Protein AF-A0A179D724-F1 (afdb_monomer)

Sequence (165 aa):
MEKIPQYLDLPVRVKPKNLRSEVQNLSEEWKKTCERSECFEEGSWHGEIDGSLRKLLQKLGKFFDWFSEHYPTRSKQTKSMLSYLDPFVSKLPEPIMELRAKEWKEIHDYFNDVSHHRFDSDFDTFSKWLEALEYFLLDRFVPKTFDDHKIIDDIIREGEENAKA

Secondary structure (DSSP, 8-state):
-PPPPS-------PPPPPHHHHHHHHHHHHHHHHHH-TTEETTEE-SS--HHHHHHHHHHHHHHHHHHHHS--HHHHHHHHHHHS--SSSPPPHHHHHHHHHHHHHHHHHHHHHHTTSSPPPHHHHHHHHHHHHHHHHTT-SS-HHHHHHHHHHHHHHHHHHTT-

Solvent-accessible surface area (backbone atoms only — not comparable to full-atom values): 9968 Å² total; per-residue (Å²): 132,86,82,76,73,94,86,60,95,60,86,74,75,74,75,75,82,52,69,68,59,56,53,49,54,52,46,54,51,47,52,53,46,51,76,68,36,93,36,41,54,97,94,43,76,49,75,102,61,56,76,68,59,46,54,50,54,54,52,50,51,55,49,45,52,51,44,54,69,78,58,57,49,70,66,57,51,41,45,53,52,50,62,71,42,41,76,59,95,59,86,72,58,66,74,58,47,51,53,52,40,48,52,53,47,54,53,50,51,50,54,52,35,51,75,63,68,72,53,90,74,55,71,69,61,49,49,54,51,49,50,52,51,50,54,60,48,59,79,29,50,72,70,53,73,67,63,56,50,55,53,50,53,52,52,50,50,53,53,57,57,64,73,73,111

pLDDT: mean 80.63, std 13.93, range [36.25, 96.88]

Radius of gyration: 26.15 Å; Cα contacts (8 Å, |Δi|>4): 53; chains: 1; bounding box: 43×70×82 Å

Mean predicted aligned error: 13.75 Å

Structure (mmCIF, N/CA/C/O backbone):
data_AF-A0A179D724-F1
#
_entry.id   AF-A0A179D724-F1
#
loop_
_atom_site.group_PDB
_atom_site.id
_atom_site.type_symbol
_atom_site.label_atom_id
_atom_site.label_alt_id
_atom_site.label_comp_id
_atom_site.label_asym_id
_atom_site.label_entity_id
_atom_site.label_seq_id
_atom_site.pdbx_PDB_ins_code
_atom_site.Cartn_x
_atom_site.Cartn_y
_atom_site.Cartn_z
_atom_site.occupancy
_atom_site.B_iso_or_equiv
_atom_site.auth_seq_id
_atom_site.auth_comp_id
_atom_site.auth_asym_id
_atom_site.auth_atom_id
_atom_site.pdbx_PDB_model_num
ATOM 1 N N . MET A 1 1 ? 2.533 21.771 -16.629 1.00 36.25 1 MET A N 1
ATOM 2 C CA . MET A 1 1 ? 2.777 22.897 -15.700 1.00 36.25 1 MET A CA 1
ATOM 3 C C . MET A 1 1 ? 4.254 23.216 -15.768 1.00 36.25 1 MET A C 1
ATOM 5 O O . MET A 1 1 ? 5.055 22.384 -15.359 1.00 36.25 1 MET A O 1
ATOM 9 N N . GLU A 1 2 ? 4.592 24.353 -16.364 1.00 36.78 2 GLU A N 1
ATOM 10 C CA . GLU A 1 2 ? 5.966 24.847 -16.489 1.00 36.78 2 GLU A CA 1
ATOM 11 C C . GLU A 1 2 ? 6.573 25.086 -15.094 1.00 36.78 2 GLU A C 1
ATOM 13 O O . GLU A 1 2 ? 5.922 25.654 -14.213 1.00 36.78 2 GLU A O 1
ATOM 18 N N . LYS A 1 3 ? 7.798 24.594 -14.863 1.00 47.19 3 LYS A N 1
ATOM 19 C CA . LYS A 1 3 ? 8.541 24.812 -13.613 1.00 47.19 3 LYS A CA 1
ATOM 20 C C . LYS A 1 3 ? 9.058 26.258 -13.607 1.00 47.19 3 LYS A C 1
ATOM 22 O O . LYS A 1 3 ? 9.820 26.644 -14.487 1.00 47.19 3 LYS A O 1
ATOM 27 N N . ILE A 1 4 ? 8.647 27.043 -12.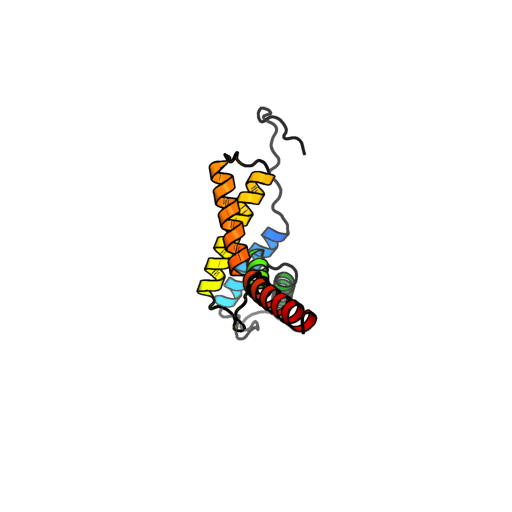611 1.00 48.03 4 ILE A N 1
ATOM 28 C CA . ILE A 1 4 ? 9.169 28.395 -12.349 1.00 48.03 4 ILE A CA 1
ATOM 29 C C . ILE A 1 4 ? 10.665 28.279 -11.964 1.00 48.03 4 ILE A C 1
ATOM 31 O O . ILE A 1 4 ? 11.007 27.347 -11.229 1.00 48.03 4 ILE A O 1
ATOM 35 N N . PRO A 1 5 ? 11.561 29.174 -12.432 1.00 44.62 5 PRO A N 1
ATOM 36 C CA . PRO A 1 5 ? 12.995 29.115 -12.130 1.00 44.62 5 PRO A CA 1
ATOM 37 C C . PRO A 1 5 ? 13.298 29.142 -10.623 1.00 44.62 5 PRO A C 1
ATOM 39 O O . PRO A 1 5 ? 12.693 29.908 -9.878 1.00 44.62 5 PRO A O 1
ATOM 42 N N . GLN A 1 6 ? 14.291 28.354 -10.191 1.00 53.94 6 GLN A N 1
ATOM 43 C CA . GLN A 1 6 ? 14.726 28.172 -8.791 1.00 53.94 6 GLN A CA 1
ATOM 44 C C . GLN A 1 6 ? 15.368 29.412 -8.124 1.00 53.94 6 GLN A C 1
ATOM 46 O O . GLN A 1 6 ? 15.789 29.326 -6.977 1.00 53.94 6 GLN A O 1
ATOM 51 N N . TYR A 1 7 ? 15.439 30.560 -8.806 1.00 49.91 7 TYR A N 1
ATOM 52 C CA . TYR A 1 7 ? 16.176 31.759 -8.364 1.00 49.91 7 TYR A CA 1
ATOM 53 C C . TYR A 1 7 ? 15.285 32.911 -7.884 1.00 49.91 7 TYR A C 1
ATOM 55 O O . TYR A 1 7 ? 15.643 34.081 -7.995 1.00 49.91 7 TYR A O 1
ATOM 63 N N . LEU A 1 8 ? 14.109 32.598 -7.355 1.00 50.22 8 LEU A N 1
ATOM 64 C CA . LEU A 1 8 ? 13.247 33.580 -6.715 1.00 50.22 8 LEU A CA 1
ATOM 65 C C . LEU A 1 8 ? 13.071 33.163 -5.255 1.00 50.22 8 LEU A C 1
ATOM 67 O O . LEU A 1 8 ? 12.393 32.171 -4.991 1.00 50.22 8 LEU A O 1
ATOM 71 N N . ASP A 1 9 ? 13.655 33.937 -4.331 1.00 54.28 9 ASP A N 1
ATOM 72 C CA . ASP A 1 9 ? 13.428 33.911 -2.870 1.00 54.28 9 ASP A CA 1
ATOM 73 C C . ASP A 1 9 ? 11.980 34.335 -2.533 1.00 54.28 9 ASP A C 1
ATOM 75 O O . ASP A 1 9 ? 11.689 35.217 -1.725 1.00 54.28 9 ASP A O 1
ATOM 79 N N . LEU A 1 10 ? 11.017 33.731 -3.223 1.00 57.31 10 LEU A N 1
ATOM 80 C CA . LEU A 1 10 ? 9.609 33.849 -2.916 1.00 57.31 10 LEU A CA 1
ATOM 81 C C . LEU A 1 10 ? 9.328 32.882 -1.767 1.00 57.31 10 LEU A C 1
ATOM 83 O O . LEU A 1 10 ? 9.725 31.718 -1.855 1.00 57.31 10 LEU A O 1
ATOM 87 N N . PRO A 1 11 ? 8.621 33.306 -0.705 1.00 52.22 11 PRO A N 1
ATOM 88 C CA . PRO A 1 11 ? 8.206 32.396 0.350 1.00 52.22 11 PRO A CA 1
ATOM 89 C C . PRO A 1 11 ? 7.328 31.307 -0.271 1.00 52.22 11 PRO A C 1
ATOM 91 O O . PRO A 1 11 ? 6.150 31.519 -0.573 1.00 52.22 11 PRO A O 1
ATOM 94 N N . VAL A 1 12 ? 7.921 30.135 -0.501 1.00 55.97 12 VAL A N 1
ATOM 95 C CA . VAL A 1 12 ? 7.213 28.963 -0.999 1.00 55.97 12 VAL A CA 1
ATOM 96 C C . VAL A 1 12 ? 6.228 28.588 0.094 1.00 55.97 12 VAL A C 1
ATOM 98 O O . VAL A 1 12 ? 6.612 28.085 1.149 1.00 55.97 12 VAL A O 1
ATOM 101 N N . ARG A 1 13 ? 4.942 28.875 -0.130 1.00 56.00 13 ARG A N 1
ATOM 102 C CA . ARG A 1 13 ? 3.878 28.416 0.764 1.00 56.00 13 ARG A CA 1
ATOM 103 C C . ARG A 1 13 ? 3.989 26.898 0.831 1.00 56.00 13 ARG A C 1
ATOM 105 O O . ARG A 1 13 ? 3.734 26.223 -0.168 1.00 56.00 13 ARG A O 1
ATOM 112 N N . VAL A 1 14 ? 4.409 26.380 1.986 1.00 59.38 14 VAL A N 1
ATOM 113 C CA . VAL A 1 14 ? 4.447 24.942 2.261 1.00 59.38 14 VAL A CA 1
ATOM 114 C C . VAL A 1 14 ? 3.086 24.392 1.861 1.00 59.38 14 VAL A C 1
ATOM 116 O O . VAL A 1 14 ? 2.061 24.891 2.334 1.00 59.38 14 VAL A O 1
ATOM 119 N N . LYS A 1 15 ? 3.059 23.436 0.925 1.00 59.16 15 LYS A N 1
ATOM 120 C CA . LYS A 1 15 ? 1.795 22.844 0.481 1.00 59.16 15 LYS A CA 1
ATOM 121 C C . LYS A 1 15 ? 1.052 22.358 1.729 1.00 59.16 15 LYS A C 1
ATOM 123 O O . LYS A 1 15 ? 1.645 21.598 2.499 1.00 59.16 15 LYS A O 1
ATOM 128 N N . PRO A 1 16 ? -0.198 22.796 1.959 1.00 64.56 16 PRO A N 1
ATOM 129 C CA . PRO A 1 16 ? -0.943 22.348 3.120 1.00 64.56 16 PRO A CA 1
ATOM 130 C C . PRO A 1 16 ? -1.055 20.827 3.059 1.00 64.56 16 PRO A C 1
ATOM 132 O O . PRO A 1 16 ? -1.235 20.249 1.980 1.00 64.56 16 PRO A O 1
ATOM 135 N N . LYS A 1 17 ? -0.905 20.175 4.214 1.00 70.94 17 LYS A N 1
ATOM 136 C CA . LYS A 1 17 ? -1.083 18.728 4.309 1.00 70.94 17 LYS A CA 1
ATOM 137 C C . LYS A 1 17 ? -2.454 18.358 3.744 1.00 70.94 17 LYS A C 1
ATOM 139 O O . LYS A 1 17 ? -3.441 19.057 3.971 1.00 70.94 17 LYS A O 1
ATOM 144 N N . ASN A 1 18 ? -2.507 17.289 2.955 1.00 81.31 18 ASN A N 1
ATOM 145 C CA . ASN A 1 18 ? -3.752 16.899 2.306 1.00 81.31 18 ASN A CA 1
ATOM 146 C C . ASN A 1 18 ? -4.685 16.221 3.326 1.00 81.31 18 ASN A C 1
ATOM 148 O O . ASN A 1 18 ? -4.227 15.470 4.186 1.00 81.31 18 ASN A O 1
ATOM 152 N N . LEU A 1 19 ? -5.995 16.467 3.221 1.00 83.44 19 LEU A N 1
ATOM 153 C CA . LEU A 1 19 ? -6.995 15.925 4.153 1.00 83.44 19 LEU A CA 1
ATOM 154 C C . LEU A 1 19 ? -6.881 14.402 4.307 1.00 83.44 19 LEU A C 1
ATOM 156 O O . LEU A 1 19 ? -6.971 13.879 5.411 1.00 83.44 19 LEU A O 1
ATOM 160 N N . ARG A 1 20 ? -6.613 13.697 3.203 1.00 81.88 20 ARG A N 1
ATOM 161 C CA . ARG A 1 20 ? -6.448 12.241 3.193 1.00 81.88 20 ARG A CA 1
ATOM 162 C C . ARG A 1 20 ? -5.327 11.776 4.128 1.00 81.88 20 ARG A C 1
ATOM 164 O O . ARG A 1 20 ? -5.518 10.802 4.842 1.00 81.88 20 ARG A O 1
ATOM 171 N N . SER A 1 21 ? -4.181 12.454 4.119 1.00 83.69 21 SER A N 1
ATOM 172 C CA . SER A 1 21 ? -3.021 12.132 4.958 1.00 83.69 21 SER A CA 1
ATOM 173 C C . SER A 1 21 ? -3.307 12.360 6.435 1.00 83.69 21 SER A C 1
ATOM 175 O O . SER A 1 21 ? -2.950 11.525 7.255 1.00 83.69 21 SER A O 1
ATOM 177 N N . GLU A 1 22 ? -4.022 13.431 6.773 1.00 88.19 22 GLU A N 1
ATOM 178 C CA . GLU A 1 22 ? -4.415 13.699 8.157 1.00 88.19 22 GLU A CA 1
ATOM 179 C C . GLU A 1 22 ? -5.437 12.672 8.665 1.00 88.19 22 GLU A C 1
ATOM 181 O O . GLU A 1 22 ? -5.275 12.130 9.756 1.00 88.19 22 GLU A O 1
ATOM 186 N N . VAL A 1 23 ? -6.435 12.311 7.850 1.00 90.00 23 VAL A N 1
ATOM 187 C CA . VAL A 1 23 ? -7.398 11.251 8.200 1.00 90.00 23 VAL A CA 1
ATOM 188 C C . VAL A 1 23 ? -6.710 9.886 8.326 1.00 90.00 23 VAL A C 1
ATOM 190 O O . VAL A 1 23 ? -7.046 9.114 9.223 1.00 90.00 23 VAL A O 1
ATOM 193 N N . GLN A 1 24 ? -5.721 9.596 7.476 1.00 86.75 24 GLN A N 1
ATOM 194 C CA . GLN A 1 24 ? -4.925 8.370 7.553 1.00 86.75 24 GLN A CA 1
ATOM 195 C C . GLN A 1 24 ? -4.127 8.299 8.863 1.00 86.75 24 GLN A C 1
ATOM 197 O O . GLN A 1 24 ? -4.210 7.291 9.562 1.00 86.75 24 GLN A O 1
ATOM 202 N N . ASN A 1 25 ? -3.424 9.376 9.226 1.00 88.62 25 ASN A N 1
ATOM 203 C CA . ASN A 1 25 ? -2.687 9.460 10.489 1.00 88.62 25 ASN A CA 1
ATOM 204 C C . ASN A 1 25 ? -3.620 9.248 11.690 1.00 88.62 25 ASN A C 1
ATOM 206 O O . ASN A 1 25 ? -3.295 8.505 12.614 1.00 88.62 25 ASN A O 1
ATOM 210 N N . LEU A 1 26 ? -4.807 9.861 11.657 1.00 91.94 26 LEU A N 1
ATOM 211 C CA . LEU A 1 26 ? -5.800 9.706 12.716 1.00 91.94 26 LEU A CA 1
ATOM 212 C C . LEU A 1 26 ? -6.343 8.269 12.797 1.00 91.94 26 LEU A C 1
ATOM 214 O O . LEU A 1 26 ? -6.550 7.759 13.893 1.00 91.94 26 LEU A O 1
ATOM 218 N N . SER A 1 27 ? -6.532 7.597 11.659 1.00 90.75 27 SER A N 1
ATOM 219 C CA . SER A 1 27 ? -6.939 6.187 11.616 1.00 90.75 27 SER A CA 1
ATOM 220 C C . SER A 1 27 ? -5.876 5.254 12.205 1.00 90.75 27 SER A C 1
ATOM 222 O O . SER A 1 27 ? -6.212 4.283 12.881 1.00 90.75 27 SER A O 1
ATOM 224 N N . GLU A 1 28 ? -4.594 5.536 11.976 1.00 89.75 28 GLU A N 1
ATOM 225 C CA . GLU A 1 28 ? -3.494 4.766 12.566 1.00 89.75 28 GLU A CA 1
ATOM 226 C C . GLU A 1 28 ? -3.424 4.950 14.080 1.00 89.75 28 GLU A C 1
ATOM 228 O O . GLU A 1 28 ? -3.268 3.973 14.814 1.00 89.75 28 GLU A O 1
ATOM 233 N N . GLU A 1 29 ? -3.601 6.180 14.558 1.00 91.00 29 GLU A N 1
ATOM 234 C CA . GLU A 1 29 ? -3.656 6.453 15.992 1.00 91.00 29 GLU A CA 1
ATOM 235 C C . GLU A 1 29 ? -4.894 5.820 16.644 1.00 91.00 29 GLU A C 1
ATOM 237 O O . GLU A 1 29 ? -4.804 5.241 17.727 1.00 91.00 29 GLU A O 1
ATOM 242 N N . TRP A 1 30 ? -6.035 5.829 15.949 1.00 91.44 30 TRP A N 1
ATOM 243 C CA . TRP A 1 30 ? -7.245 5.126 16.374 1.00 91.44 30 TRP A CA 1
ATOM 244 C C . TRP A 1 30 ? -7.002 3.627 16.574 1.00 91.44 30 TRP A C 1
ATOM 246 O O . TRP A 1 30 ? -7.340 3.096 17.628 1.00 91.44 30 TRP A O 1
ATOM 256 N N . LYS A 1 31 ? -6.353 2.950 15.615 1.00 89.88 31 LYS A N 1
ATOM 257 C CA . LYS A 1 31 ? -6.022 1.518 15.736 1.00 89.88 31 LYS A CA 1
ATOM 258 C C . LYS A 1 31 ? -5.143 1.234 16.949 1.00 89.88 31 LYS A C 1
ATOM 260 O O . LYS A 1 31 ? -5.472 0.356 17.739 1.00 89.88 31 LYS A O 1
ATOM 265 N N . LYS A 1 32 ? -4.086 2.027 17.151 1.00 91.06 32 LYS A N 1
ATOM 266 C CA . LYS A 1 32 ? -3.227 1.908 18.341 1.00 91.06 32 LYS A CA 1
ATOM 267 C C . LYS A 1 32 ? -4.005 2.133 19.633 1.00 91.06 32 LYS A C 1
ATOM 269 O O . LYS A 1 32 ? -3.730 1.473 20.629 1.00 91.06 32 LYS A O 1
ATOM 274 N N . THR A 1 33 ? -4.959 3.063 19.629 1.00 90.38 33 THR A N 1
ATOM 275 C CA . THR A 1 33 ? -5.809 3.330 20.794 1.00 90.38 33 THR A CA 1
ATOM 276 C C . THR A 1 33 ? -6.696 2.125 21.091 1.00 90.38 33 THR A C 1
ATOM 278 O O . THR A 1 33 ? -6.758 1.699 22.237 1.00 90.38 33 THR A O 1
ATOM 281 N N . CYS A 1 34 ? -7.320 1.526 20.075 1.00 88.88 34 CYS A N 1
ATOM 282 C CA . CYS A 1 34 ? -8.079 0.286 20.227 1.00 88.88 34 CYS A CA 1
ATOM 283 C C . CYS A 1 34 ? -7.212 -0.880 20.734 1.00 88.88 34 CYS A C 1
ATOM 285 O O . CYS A 1 34 ? -7.671 -1.653 21.559 1.00 88.88 34 CYS A O 1
ATOM 287 N N . GLU A 1 35 ? -5.961 -1.006 20.284 1.00 88.81 35 GLU A N 1
ATOM 288 C CA . GLU A 1 35 ? -5.054 -2.083 20.718 1.00 88.81 35 GLU A CA 1
ATOM 289 C C . GLU A 1 35 ? -4.530 -1.912 22.151 1.00 88.81 35 GLU A C 1
ATOM 291 O O . GLU A 1 35 ? -4.207 -2.897 22.811 1.00 88.81 35 GLU A O 1
ATOM 296 N N . ARG A 1 36 ? -4.382 -0.667 22.620 1.00 90.31 36 ARG A N 1
ATOM 297 C CA . ARG A 1 36 ? -3.719 -0.349 23.897 1.00 90.31 36 ARG A CA 1
ATOM 298 C C . ARG A 1 36 ? -4.674 0.050 25.012 1.00 90.31 36 ARG A C 1
ATOM 300 O O . ARG A 1 36 ? -4.255 0.103 26.163 1.00 90.31 36 ARG A O 1
ATOM 307 N N . SER A 1 37 ? -5.906 0.423 24.685 1.00 86.88 37 SER A N 1
ATOM 308 C CA . SER A 1 37 ? -6.860 0.892 25.681 1.00 86.88 37 SER A CA 1
ATOM 309 C C . SER A 1 37 ? -7.473 -0.282 26.432 1.00 86.88 37 SER A C 1
ATOM 311 O O . SER A 1 37 ? -8.137 -1.122 25.840 1.00 86.88 37 SER A O 1
ATOM 313 N N . GLU A 1 38 ? -7.353 -0.262 27.756 1.00 85.38 38 GLU A N 1
ATOM 314 C CA . GLU A 1 38 ? -8.076 -1.169 28.663 1.00 85.38 38 GLU A CA 1
ATOM 315 C C . GLU A 1 38 ? -9.601 -0.993 28.573 1.00 85.38 38 GLU A C 1
ATOM 317 O O . GLU A 1 38 ? -10.371 -1.846 28.995 1.00 85.38 38 GLU A O 1
ATOM 322 N N . CYS A 1 39 ? -10.053 0.135 28.021 1.00 85.56 39 CYS A N 1
ATOM 323 C CA . CYS A 1 39 ? -11.464 0.444 27.848 1.00 85.56 39 CYS A CA 1
ATOM 324 C C . CYS A 1 39 ? -12.026 -0.045 26.506 1.00 85.56 39 CYS A C 1
ATOM 326 O O . CYS A 1 39 ? -13.193 0.220 26.225 1.00 85.56 39 CYS A O 1
ATOM 328 N N . PHE A 1 40 ? -11.237 -0.704 25.653 1.00 85.88 40 PHE A N 1
ATOM 329 C CA . PHE A 1 40 ? -11.708 -1.252 24.383 1.00 85.88 40 PHE A CA 1
ATOM 330 C C . PHE A 1 40 ? -11.568 -2.773 24.380 1.00 85.88 40 PHE A C 1
ATOM 332 O O . PHE A 1 40 ? -10.468 -3.308 24.308 1.00 85.88 40 PHE A O 1
ATOM 339 N N . GLU A 1 41 ? -12.701 -3.472 24.419 1.00 82.81 41 GLU A N 1
ATOM 340 C CA . GLU A 1 41 ? -12.752 -4.935 24.430 1.00 82.81 41 GLU A CA 1
ATOM 341 C C . GLU A 1 41 ? -13.787 -5.431 23.420 1.00 82.81 41 GLU A C 1
ATOM 343 O O . GLU A 1 41 ? -14.878 -4.868 23.305 1.00 82.81 41 GLU A O 1
ATOM 348 N N . GLU A 1 42 ? -13.432 -6.476 22.667 1.00 79.81 42 GLU A N 1
ATOM 349 C CA . GLU A 1 42 ? -14.316 -7.165 21.708 1.00 79.81 42 GLU A CA 1
ATOM 350 C C . GLU A 1 42 ? -15.064 -6.231 20.730 1.00 79.81 42 GLU A C 1
ATOM 352 O O . GLU A 1 42 ? -16.194 -6.491 20.318 1.00 79.81 42 GLU A O 1
ATOM 357 N N . GLY A 1 43 ? -14.443 -5.115 20.331 1.00 78.19 43 GLY A N 1
ATOM 358 C CA . GLY A 1 43 ? -15.049 -4.163 19.394 1.00 78.19 43 GLY A CA 1
ATOM 359 C C . GLY A 1 43 ? -15.996 -3.141 20.034 1.00 78.19 43 GLY A C 1
ATOM 360 O O . GLY A 1 43 ? -16.686 -2.412 19.317 1.00 78.19 43 GLY A O 1
ATOM 361 N N . SER A 1 44 ? -16.034 -3.050 21.365 1.00 82.19 44 SER A N 1
ATOM 362 C CA . SER A 1 44 ? -16.872 -2.105 22.104 1.00 82.19 44 SER A CA 1
ATOM 363 C C . SER A 1 44 ? -16.096 -1.387 23.214 1.00 82.19 44 SER A C 1
ATOM 365 O O . SER A 1 44 ? -15.104 -1.879 23.745 1.00 82.19 44 SER A O 1
ATOM 367 N N . TRP A 1 45 ? -16.553 -0.176 23.541 1.00 85.75 45 TRP A N 1
ATOM 368 C CA . TRP A 1 45 ? -15.940 0.687 24.549 1.00 85.75 45 TRP A CA 1
ATOM 369 C C . TRP A 1 45 ? -16.624 0.501 25.911 1.00 85.75 45 TRP A C 1
ATOM 371 O O . TRP A 1 45 ? -17.808 0.828 26.068 1.00 85.75 45 TRP A O 1
ATOM 381 N N . HIS A 1 46 ? -15.868 0.011 26.888 1.00 82.38 46 HIS A N 1
ATOM 382 C CA . HIS A 1 46 ? -16.280 -0.322 28.253 1.00 82.38 46 HIS A CA 1
ATOM 383 C C . HIS A 1 46 ? -15.493 0.503 29.294 1.00 82.38 46 HIS A C 1
ATOM 385 O O . HIS A 1 46 ? -14.693 1.359 28.933 1.00 82.38 46 HIS A O 1
ATOM 391 N N . GLY A 1 47 ? -15.758 0.305 30.589 1.00 82.38 47 GLY A N 1
ATOM 392 C CA . GLY A 1 47 ? -15.108 1.056 31.677 1.00 82.38 47 GLY A CA 1
ATOM 393 C C . GLY A 1 47 ? -15.797 2.378 32.046 1.00 82.38 47 GLY A C 1
ATOM 394 O O . GLY A 1 47 ? -16.972 2.591 31.721 1.00 82.38 47 GLY A O 1
ATOM 395 N N . GLU A 1 48 ? -15.067 3.260 32.739 1.00 83.25 48 GLU A N 1
ATOM 396 C CA . GLU A 1 48 ? -15.526 4.578 33.224 1.00 83.25 48 GLU A CA 1
ATOM 397 C C . GLU A 1 48 ? -15.629 5.622 32.095 1.00 83.25 48 GLU A C 1
ATOM 399 O O . GLU A 1 48 ? -15.044 6.702 32.136 1.00 83.25 48 GLU A O 1
ATOM 404 N N . ILE A 1 49 ? -16.387 5.293 31.050 1.00 85.19 49 ILE A N 1
ATOM 405 C CA . ILE A 1 49 ? -16.668 6.184 29.925 1.00 85.19 49 ILE A CA 1
ATOM 406 C C . ILE A 1 49 ? -18.132 6.610 29.980 1.00 85.19 49 ILE A C 1
ATOM 408 O O . ILE A 1 49 ? -19.033 5.765 30.030 1.00 85.19 49 ILE A O 1
ATOM 412 N N . ASP A 1 50 ? -18.386 7.917 29.911 1.00 87.38 50 ASP A N 1
ATOM 413 C CA . ASP A 1 50 ? -19.749 8.429 29.833 1.00 87.38 50 ASP A CA 1
ATOM 414 C C . ASP A 1 50 ? -20.453 8.016 28.522 1.00 87.38 50 ASP A C 1
ATOM 416 O O . ASP A 1 50 ? -19.842 7.708 27.491 1.00 87.38 50 ASP A O 1
ATOM 420 N N . GLY A 1 51 ? -21.787 8.006 28.546 1.00 86.19 51 GLY A N 1
ATOM 421 C CA . GLY A 1 51 ? -22.578 7.543 27.406 1.00 86.19 51 GLY A CA 1
ATOM 422 C C . GLY A 1 51 ? -22.427 8.392 26.135 1.00 86.19 51 GLY A C 1
ATOM 423 O O . GLY A 1 51 ? -22.643 7.879 25.035 1.00 86.19 51 GLY A O 1
ATOM 424 N N . SER A 1 52 ? -22.066 9.670 26.250 1.00 88.12 52 SER A N 1
ATOM 425 C CA . SER A 1 52 ? -21.869 10.567 25.106 1.00 88.12 52 SER A CA 1
ATOM 426 C C . SER A 1 52 ? -20.523 10.308 24.432 1.00 88.12 52 SER A C 1
ATOM 428 O O . SER A 1 52 ? -20.472 10.172 23.206 1.00 88.12 52 SER A O 1
ATOM 430 N N . LEU A 1 53 ? -19.458 10.151 25.218 1.00 88.81 53 LEU A N 1
ATOM 431 C CA . LEU A 1 53 ? -18.132 9.783 24.739 1.00 88.81 53 LEU A CA 1
ATOM 432 C C . LEU A 1 53 ? -18.153 8.393 24.091 1.00 88.81 53 LEU A C 1
ATOM 434 O O . LEU A 1 53 ? -17.653 8.234 22.979 1.00 88.81 53 LEU A O 1
ATOM 438 N N . ARG A 1 54 ? -18.848 7.414 24.687 1.00 89.06 54 ARG A N 1
ATOM 439 C CA . ARG A 1 54 ? -19.032 6.084 24.075 1.00 89.06 54 ARG A CA 1
ATOM 440 C C . ARG A 1 54 ? -19.666 6.168 22.683 1.00 89.06 54 ARG A C 1
ATOM 442 O O . ARG A 1 54 ? -19.194 5.528 21.744 1.00 89.06 54 ARG A O 1
ATOM 449 N N . LYS A 1 55 ? -20.717 6.981 22.522 1.00 90.00 55 LYS A N 1
ATOM 450 C CA . LYS A 1 55 ? -21.376 7.193 21.219 1.00 90.00 55 LYS A CA 1
ATOM 451 C C . LYS A 1 55 ? -20.438 7.836 20.199 1.00 90.00 55 LYS A C 1
ATOM 453 O O . LYS A 1 55 ? -20.482 7.465 19.026 1.00 90.00 55 LYS A O 1
ATOM 458 N N . LEU A 1 56 ? -19.612 8.795 20.619 1.00 91.50 56 LEU A N 1
ATOM 459 C CA . LEU A 1 56 ? -18.615 9.420 19.751 1.00 91.50 56 LEU A CA 1
ATOM 460 C C . LEU A 1 56 ? -1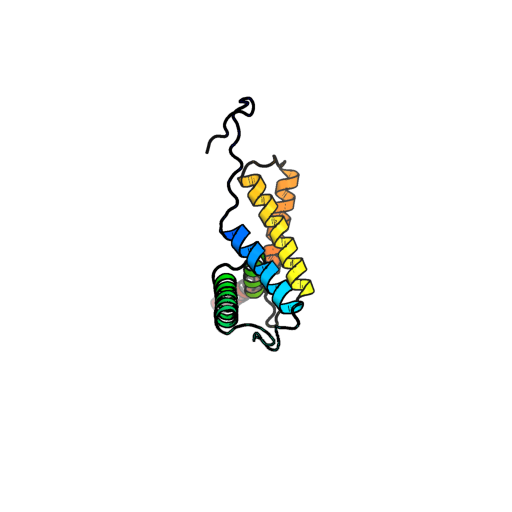7.580 8.395 19.276 1.00 91.50 56 LEU A C 1
ATOM 462 O O . LEU A 1 56 ? -17.348 8.284 18.076 1.00 91.50 56 LEU A O 1
ATOM 466 N N . LEU A 1 57 ? -17.018 7.612 20.197 1.00 92.19 57 LEU A N 1
ATOM 467 C CA . LEU A 1 57 ? -16.021 6.583 19.901 1.00 92.19 57 LEU A CA 1
ATOM 468 C C . LEU A 1 57 ? -16.565 5.519 18.934 1.00 92.19 57 LEU A C 1
ATOM 470 O O . LEU A 1 57 ? -15.907 5.164 17.960 1.00 92.19 57 LEU A O 1
ATOM 474 N N . GLN A 1 58 ? -17.812 5.081 19.117 1.00 90.62 58 GLN A N 1
ATOM 475 C CA . GLN A 1 58 ? -18.474 4.183 18.163 1.00 90.62 58 GLN A CA 1
ATOM 476 C C . GLN A 1 58 ? -18.642 4.814 16.772 1.00 90.62 58 GLN A C 1
ATOM 478 O O . GLN A 1 58 ? -18.458 4.139 15.759 1.00 90.62 58 GLN A O 1
ATOM 483 N N . LYS A 1 59 ? -18.995 6.105 16.693 1.00 92.38 59 LYS A N 1
ATOM 484 C CA . LYS A 1 59 ? -19.090 6.818 15.409 1.00 92.38 59 LYS A CA 1
ATOM 485 C C . LYS A 1 59 ? -17.728 6.970 14.734 1.00 92.38 59 LYS A C 1
ATOM 487 O O . LYS A 1 59 ? -17.664 6.843 13.515 1.00 92.38 59 LYS A O 1
ATOM 492 N N . LEU A 1 6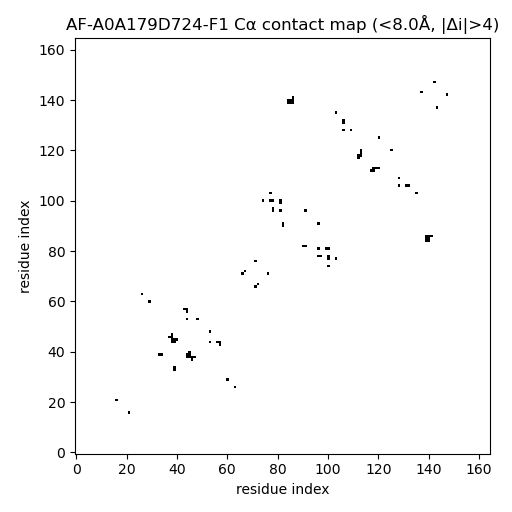0 ? -16.666 7.214 15.503 1.00 92.69 60 LEU A N 1
ATOM 493 C CA . LEU A 1 60 ? -15.296 7.278 14.992 1.00 92.69 60 LEU A CA 1
ATOM 494 C C . LEU A 1 60 ? -14.845 5.931 14.426 1.00 92.69 60 LEU A C 1
ATOM 496 O O . LEU A 1 60 ? -14.346 5.902 13.306 1.00 92.69 60 LEU A O 1
ATOM 500 N N . GLY A 1 61 ? -15.111 4.826 15.129 1.00 91.06 61 GLY A N 1
ATOM 501 C CA . GLY A 1 61 ? -14.848 3.479 14.612 1.00 91.06 61 GLY A CA 1
ATOM 502 C C . GLY A 1 61 ? -15.511 3.250 13.253 1.00 91.06 61 GLY A C 1
ATOM 503 O O . GLY A 1 61 ? -14.825 3.013 12.263 1.00 91.06 61 GLY A O 1
ATOM 504 N N . LYS A 1 62 ? -16.830 3.482 13.167 1.00 92.50 62 LYS A N 1
ATOM 505 C CA . LYS A 1 62 ? -17.582 3.365 11.902 1.00 92.50 62 LYS A CA 1
ATOM 506 C C . LYS A 1 62 ? -17.042 4.269 10.794 1.00 92.50 62 LYS A C 1
ATOM 508 O O . LYS A 1 62 ? -17.042 3.882 9.629 1.00 92.50 62 LYS A O 1
ATOM 513 N N . PHE A 1 63 ? -16.618 5.483 11.139 1.00 92.94 63 PHE A N 1
ATOM 514 C CA . PHE A 1 63 ? -16.027 6.411 10.181 1.00 92.94 63 PHE A CA 1
ATOM 515 C C . PHE A 1 63 ? -14.701 5.882 9.624 1.00 92.94 63 PHE A C 1
ATOM 517 O O . PHE A 1 63 ? -14.500 5.930 8.411 1.00 92.94 63 PHE A O 1
ATOM 524 N N . PHE A 1 64 ? -13.811 5.359 10.471 1.00 91.94 64 PHE A N 1
ATOM 525 C CA . PHE A 1 64 ? -12.540 4.801 10.007 1.00 91.94 64 PHE A CA 1
ATOM 526 C C . PHE A 1 64 ? -12.717 3.501 9.226 1.00 91.94 64 PHE A C 1
ATOM 528 O O . PHE A 1 64 ? -12.005 3.305 8.241 1.00 91.94 64 PHE A O 1
ATOM 535 N N . ASP A 1 65 ? -13.690 2.667 9.593 1.00 89.44 65 ASP A N 1
ATOM 536 C CA . ASP A 1 65 ? -14.051 1.479 8.819 1.00 89.44 65 ASP A CA 1
ATOM 537 C C . ASP A 1 65 ? -14.494 1.882 7.407 1.00 89.44 65 ASP A C 1
ATOM 539 O O . ASP A 1 65 ? -13.883 1.454 6.423 1.00 89.44 65 ASP A O 1
ATOM 543 N N . TRP A 1 66 ? -15.459 2.807 7.313 1.00 92.00 66 TRP A N 1
ATOM 544 C CA . TRP A 1 66 ? -15.931 3.373 6.047 1.00 92.00 66 TRP A CA 1
ATOM 545 C C . TRP A 1 66 ? -14.790 3.995 5.232 1.00 92.00 66 TRP A C 1
ATOM 547 O O . TRP A 1 66 ? -14.668 3.742 4.031 1.00 92.00 66 TRP A O 1
ATOM 557 N N . PHE A 1 67 ? -13.915 4.772 5.877 1.00 88.00 67 PHE A N 1
ATOM 558 C CA . PHE A 1 67 ? -12.767 5.388 5.218 1.00 88.00 67 PHE A CA 1
ATOM 559 C C . PHE A 1 67 ? -11.805 4.331 4.661 1.00 88.00 67 PHE A C 1
ATOM 561 O O . PHE A 1 67 ? -11.348 4.459 3.529 1.00 88.00 67 PHE A O 1
ATOM 568 N N . SER A 1 68 ? -11.530 3.260 5.408 1.00 84.69 68 SER A N 1
ATOM 569 C CA . SER A 1 68 ? -10.630 2.184 4.975 1.00 84.69 68 SER A CA 1
ATOM 570 C C . SER A 1 68 ? -11.172 1.365 3.795 1.00 84.69 68 SER A C 1
ATOM 572 O O . SER A 1 68 ? -10.397 0.810 3.006 1.00 84.69 68 SER A O 1
ATOM 574 N N . GLU A 1 69 ? -12.498 1.290 3.679 1.00 85.19 69 GLU A N 1
ATOM 575 C CA . GLU A 1 69 ? -13.210 0.622 2.593 1.00 85.19 69 GLU A CA 1
ATOM 576 C C . GLU A 1 69 ? -13.208 1.477 1.320 1.00 85.19 69 GLU A C 1
ATOM 578 O O . GLU A 1 69 ? -12.877 0.980 0.245 1.00 85.19 69 GLU A O 1
ATOM 583 N N . HIS A 1 70 ? -13.496 2.775 1.446 1.00 83.56 70 HIS A N 1
ATOM 584 C CA . HIS A 1 70 ? -13.670 3.678 0.302 1.00 83.56 70 HIS A CA 1
ATOM 585 C C . HIS A 1 70 ? -12.364 4.330 -0.170 1.00 83.56 70 HIS A C 1
ATOM 587 O O . HIS A 1 70 ? -12.252 4.739 -1.325 1.00 83.56 70 HIS A O 1
ATOM 593 N N . TYR A 1 71 ? -11.354 4.411 0.699 1.00 80.44 71 TYR A N 1
ATOM 594 C CA . TYR A 1 71 ? -10.046 4.998 0.398 1.00 80.44 71 TYR A CA 1
ATOM 595 C C . TYR A 1 71 ? -8.908 4.001 0.631 1.00 80.44 71 TYR A C 1
ATOM 597 O O . TYR A 1 71 ? -7.968 4.302 1.378 1.00 80.44 71 TYR A O 1
ATOM 605 N N . PRO A 1 72 ? -8.928 2.832 -0.038 1.00 77.19 72 PRO A N 1
ATOM 606 C CA . PRO A 1 72 ? -7.885 1.836 0.126 1.00 77.19 72 PRO A CA 1
ATOM 607 C C . PRO A 1 72 ? -6.513 2.441 -0.185 1.00 77.19 72 PRO A C 1
ATOM 609 O O . PRO A 1 72 ? -6.342 3.288 -1.074 1.00 77.19 72 PRO A O 1
ATOM 612 N N . THR A 1 73 ? -5.516 2.025 0.591 1.00 79.31 73 THR A N 1
ATOM 613 C CA . THR A 1 73 ? -4.132 2.428 0.352 1.00 79.31 73 THR A CA 1
ATOM 614 C C . THR A 1 73 ? -3.675 1.887 -1.000 1.00 79.31 73 THR A C 1
ATOM 616 O O . THR A 1 73 ? -4.145 0.839 -1.447 1.00 79.31 73 THR A O 1
ATOM 619 N N . ARG A 1 74 ? -2.712 2.566 -1.637 1.00 75.12 74 ARG A N 1
ATOM 620 C CA . ARG A 1 74 ? -2.095 2.058 -2.875 1.00 75.12 74 ARG A CA 1
ATOM 621 C C . ARG A 1 74 ? -1.581 0.629 -2.695 1.00 75.12 74 ARG A C 1
ATOM 623 O O . ARG A 1 74 ? -1.781 -0.193 -3.569 1.00 75.12 74 ARG A O 1
ATOM 630 N N . SER A 1 75 ? -1.021 0.314 -1.524 1.00 78.19 75 SER A N 1
ATOM 631 C CA . SER A 1 75 ? -0.591 -1.048 -1.180 1.00 78.19 75 SER A CA 1
ATOM 632 C C . SER A 1 75 ? -1.746 -2.059 -1.217 1.00 78.19 75 SER A C 1
ATOM 634 O O . SER A 1 75 ? -1.623 -3.095 -1.861 1.00 78.19 75 SER A O 1
ATOM 636 N N . LYS A 1 76 ? -2.904 -1.749 -0.611 1.00 80.56 76 LYS A N 1
ATOM 637 C CA . LYS A 1 76 ? -4.085 -2.631 -0.640 1.00 80.56 76 LYS A CA 1
ATOM 638 C C . LYS A 1 76 ? -4.630 -2.809 -2.062 1.00 80.56 76 LYS A C 1
ATOM 640 O O . LYS A 1 76 ? -4.994 -3.920 -2.435 1.00 80.56 76 LYS A O 1
ATOM 645 N N . GLN A 1 77 ? -4.642 -1.740 -2.859 1.00 82.38 77 GLN A N 1
ATOM 646 C CA . GLN A 1 77 ? -5.025 -1.802 -4.274 1.00 82.38 77 GLN A CA 1
ATOM 647 C C . 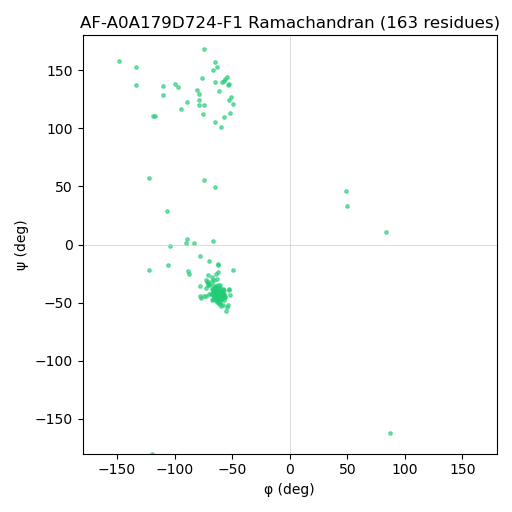GLN A 1 77 ? -4.062 -2.684 -5.075 1.00 82.38 77 GLN A C 1
ATOM 649 O O . GLN A 1 77 ? -4.517 -3.563 -5.799 1.00 82.38 77 GLN A O 1
ATOM 654 N N . THR A 1 78 ? -2.751 -2.520 -4.878 1.00 84.12 78 THR A N 1
ATOM 655 C CA . THR A 1 78 ? -1.725 -3.372 -5.486 1.00 84.12 78 THR A CA 1
ATOM 656 C C . THR A 1 78 ? -1.929 -4.831 -5.102 1.00 84.12 78 THR A C 1
ATOM 658 O O . THR A 1 78 ? -2.039 -5.664 -5.988 1.00 84.12 78 THR A O 1
ATOM 661 N N . LYS A 1 79 ? -2.055 -5.164 -3.809 1.00 84.06 79 LYS A N 1
ATOM 662 C CA . LYS A 1 79 ? -2.289 -6.551 -3.364 1.00 84.06 79 LYS A CA 1
ATOM 663 C C . LYS A 1 79 ? -3.561 -7.148 -3.985 1.00 84.06 79 LYS A C 1
ATOM 665 O O . LYS A 1 79 ? -3.555 -8.302 -4.404 1.00 84.06 79 LYS A O 1
ATOM 670 N N . SER A 1 80 ? -4.635 -6.361 -4.098 1.00 82.94 80 SER A N 1
ATOM 671 C CA . SER A 1 80 ? -5.874 -6.791 -4.760 1.00 82.94 80 SER A CA 1
ATOM 672 C C . SER A 1 80 ? -5.675 -7.051 -6.254 1.00 82.94 80 SER A C 1
ATOM 674 O O . SER A 1 80 ? -6.141 -8.068 -6.755 1.00 82.94 80 SER A O 1
ATOM 676 N N . MET A 1 81 ? -4.981 -6.155 -6.960 1.00 84.81 81 MET A N 1
ATOM 677 C CA . MET A 1 81 ? -4.651 -6.321 -8.377 1.00 84.81 81 MET A CA 1
ATOM 678 C C . MET A 1 81 ? -3.779 -7.561 -8.589 1.00 84.81 81 MET A C 1
ATOM 680 O O . MET A 1 81 ? -4.066 -8.370 -9.461 1.00 84.81 81 MET A O 1
ATOM 684 N N . LEU A 1 82 ? -2.753 -7.743 -7.755 1.00 84.12 82 LEU A N 1
ATOM 685 C CA . LEU A 1 82 ? -1.861 -8.896 -7.829 1.00 84.12 82 LEU A CA 1
ATOM 686 C C . LEU A 1 82 ? -2.581 -10.204 -7.545 1.00 84.12 82 LEU A C 1
ATOM 688 O O . LEU A 1 82 ? -2.288 -11.176 -8.215 1.00 84.12 82 LEU A O 1
ATOM 692 N N . SER A 1 83 ? -3.542 -10.217 -6.621 1.00 80.62 83 SER A N 1
ATOM 693 C CA . SER A 1 83 ? -4.371 -11.402 -6.368 1.00 80.62 83 SER A CA 1
ATOM 694 C C . SER A 1 83 ? -5.273 -11.752 -7.555 1.00 80.62 83 SER A C 1
ATOM 696 O O . SER A 1 83 ? -5.608 -12.913 -7.734 1.00 80.62 83 SER A O 1
ATOM 698 N N . TYR A 1 84 ? -5.700 -10.761 -8.344 1.00 78.56 84 TYR A N 1
ATOM 699 C CA . TYR A 1 84 ? -6.513 -10.986 -9.544 1.00 78.56 84 TYR A CA 1
ATOM 700 C C . TYR A 1 84 ? -5.675 -11.478 -10.730 1.00 78.56 84 TYR A C 1
ATOM 702 O O . TYR A 1 84 ? -6.138 -12.289 -11.522 1.00 78.56 84 TYR A O 1
ATOM 710 N N . LEU A 1 85 ? -4.446 -10.974 -10.847 1.00 76.38 85 LEU A N 1
ATOM 711 C CA . LEU A 1 85 ? -3.475 -11.387 -11.861 1.00 76.38 85 LEU A CA 1
ATOM 712 C C . LEU A 1 85 ? -2.704 -12.650 -11.458 1.00 76.38 85 LEU A C 1
ATOM 714 O O . LEU A 1 85 ? -1.792 -13.056 -12.163 1.00 76.38 85 LEU A O 1
ATOM 718 N N . ASP A 1 86 ? -3.000 -13.231 -10.301 1.00 74.38 86 ASP A N 1
ATOM 719 C CA . ASP A 1 86 ? -2.315 -14.422 -9.839 1.00 74.38 86 ASP A CA 1
ATOM 720 C C . ASP A 1 86 ? -2.876 -15.652 -10.564 1.00 74.38 86 ASP A C 1
ATOM 722 O O . ASP A 1 86 ? -4.074 -15.931 -10.452 1.00 74.38 86 ASP A O 1
ATOM 726 N N . PRO A 1 87 ? -2.049 -16.407 -11.304 1.00 65.94 87 PRO A N 1
ATOM 727 C CA . PRO A 1 87 ? -2.508 -17.615 -11.973 1.00 65.94 87 PRO A CA 1
ATOM 728 C C . PRO A 1 87 ? -2.833 -18.759 -11.007 1.00 65.94 87 PRO A C 1
ATOM 730 O O . PRO A 1 87 ? -3.450 -19.750 -11.407 1.00 65.94 87 PRO A O 1
ATOM 733 N N . PHE A 1 88 ? -2.407 -18.668 -9.744 1.00 66.50 88 PHE A N 1
ATOM 734 C CA . PHE A 1 88 ? -2.694 -19.692 -8.753 1.00 66.50 88 PHE A CA 1
ATOM 735 C C . PHE A 1 88 ? -4.128 -19.560 -8.217 1.00 66.50 88 PHE A C 1
ATOM 737 O O . PHE A 1 88 ? -4.558 -18.520 -7.734 1.00 66.50 88 PHE A O 1
ATOM 744 N N . VAL A 1 89 ? -4.866 -20.676 -8.230 1.00 58.62 89 VAL A N 1
ATOM 745 C CA . VAL A 1 89 ? -6.249 -20.768 -7.713 1.00 58.62 89 VAL A CA 1
ATOM 746 C C . VAL A 1 89 ? -6.326 -20.468 -6.205 1.00 58.62 89 VAL A C 1
ATOM 748 O O . VAL A 1 89 ? -7.368 -20.074 -5.681 1.00 58.62 89 VAL A O 1
ATOM 751 N N . SER A 1 90 ? -5.218 -20.652 -5.487 1.00 67.25 90 SER A N 1
ATOM 752 C CA . SER A 1 90 ? -5.094 -20.373 -4.059 1.00 67.25 90 SER A CA 1
ATOM 753 C C . SER A 1 90 ? -4.413 -19.033 -3.812 1.00 67.25 90 SER A C 1
ATOM 755 O O . SER A 1 90 ? -3.372 -18.762 -4.403 1.00 67.25 90 SER A O 1
ATOM 757 N N . LYS A 1 91 ? -4.928 -18.261 -2.847 1.00 71.75 91 LYS A N 1
ATOM 758 C CA . LYS A 1 91 ? -4.273 -17.036 -2.367 1.00 71.75 91 LYS A CA 1
ATOM 759 C C . LYS A 1 91 ? -2.809 -17.307 -2.014 1.00 71.75 91 LYS A C 1
ATOM 761 O O . LYS A 1 91 ? -2.530 -18.183 -1.193 1.00 71.75 91 LYS A O 1
ATOM 766 N N . LEU A 1 92 ? -1.900 -16.516 -2.584 1.00 76.50 92 LEU A N 1
ATOM 767 C CA . LEU A 1 92 ? -0.498 -16.517 -2.178 1.00 76.50 92 LEU A CA 1
ATOM 768 C C . LEU A 1 92 ? -0.355 -16.272 -0.666 1.00 76.50 92 LEU A C 1
ATOM 770 O O . LEU A 1 92 ? -1.091 -15.457 -0.100 1.00 76.50 92 LEU A O 1
ATOM 774 N N . PRO A 1 93 ? 0.630 -16.914 -0.014 1.00 86.44 93 PRO A N 1
ATOM 775 C CA . PRO A 1 93 ? 1.037 -16.561 1.339 1.00 86.44 93 PRO A CA 1
ATOM 776 C C . PRO A 1 93 ? 1.361 -15.066 1.466 1.00 86.44 93 PRO A C 1
ATOM 778 O O . PRO A 1 93 ? 2.046 -14.500 0.610 1.00 86.44 93 PRO A O 1
ATOM 781 N N . GLU A 1 94 ? 0.930 -14.444 2.567 1.00 85.38 94 GLU A N 1
ATOM 782 C CA . GLU A 1 94 ? 1.074 -12.997 2.799 1.00 85.38 94 GLU A CA 1
ATOM 783 C C . GLU A 1 94 ? 2.512 -12.474 2.608 1.00 85.38 94 GLU A C 1
ATOM 785 O O . GLU A 1 94 ? 2.673 -11.474 1.907 1.00 85.38 94 GLU A O 1
ATOM 790 N N . PRO A 1 95 ? 3.578 -13.147 3.099 1.00 88.56 95 PRO A N 1
ATOM 791 C CA . PRO A 1 95 ? 4.945 -12.669 2.880 1.00 88.56 95 PRO A CA 1
ATOM 792 C C . PRO A 1 95 ? 5.328 -12.593 1.396 1.00 88.56 95 PRO A C 1
ATOM 794 O O . PRO A 1 95 ? 6.050 -11.689 0.981 1.00 88.56 95 PRO A O 1
ATOM 797 N N . ILE A 1 96 ? 4.823 -13.519 0.574 1.00 86.44 96 ILE A N 1
ATOM 798 C CA . ILE A 1 96 ? 5.082 -13.521 -0.869 1.00 86.44 96 ILE A CA 1
ATOM 799 C C . ILE A 1 96 ? 4.308 -12.379 -1.530 1.00 86.44 96 ILE A C 1
ATOM 801 O O . ILE A 1 96 ? 4.880 -11.632 -2.323 1.00 86.44 96 ILE A O 1
ATOM 805 N N . MET A 1 97 ? 3.037 -12.192 -1.164 1.00 87.06 97 MET A N 1
ATOM 806 C CA . MET A 1 97 ? 2.212 -11.083 -1.651 1.00 87.06 97 MET A CA 1
ATOM 807 C C . MET A 1 97 ? 2.849 -9.718 -1.342 1.00 87.06 97 MET A C 1
ATOM 809 O O . MET A 1 97 ? 2.840 -8.818 -2.180 1.00 87.06 97 MET A O 1
ATOM 813 N N . GLU A 1 98 ? 3.449 -9.560 -0.163 1.00 88.25 98 GLU A N 1
ATOM 814 C CA . GLU A 1 98 ? 4.162 -8.339 0.220 1.00 88.25 98 GLU A CA 1
ATOM 815 C C . GLU A 1 98 ? 5.413 -8.086 -0.611 1.00 88.25 98 GLU A C 1
ATOM 817 O O . GLU A 1 98 ? 5.612 -6.962 -1.079 1.00 88.25 98 GLU A O 1
AT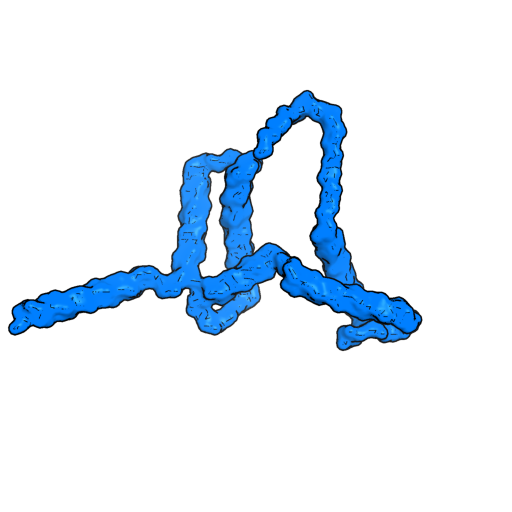OM 822 N N . LEU A 1 99 ? 6.218 -9.123 -0.853 1.00 89.56 99 LEU A N 1
ATOM 823 C CA . LEU A 1 99 ? 7.380 -9.025 -1.735 1.00 89.56 99 LEU A CA 1
ATOM 824 C C . LEU A 1 99 ? 6.964 -8.605 -3.148 1.00 89.56 99 LEU A C 1
ATOM 826 O O . LEU A 1 99 ? 7.553 -7.684 -3.709 1.00 89.56 99 LEU A O 1
ATOM 830 N N . ARG A 1 100 ? 5.898 -9.204 -3.693 1.00 88.00 100 ARG A N 1
ATOM 831 C CA . ARG A 1 100 ? 5.388 -8.849 -5.026 1.00 88.00 100 ARG A CA 1
ATOM 832 C C . ARG A 1 100 ? 4.803 -7.438 -5.079 1.00 88.00 100 ARG A C 1
ATOM 834 O O . ARG A 1 100 ? 4.997 -6.726 -6.060 1.00 88.00 100 ARG A O 1
ATOM 841 N N . ALA A 1 101 ? 4.109 -7.004 -4.028 1.00 89.31 101 ALA A N 1
ATOM 842 C CA . ALA A 1 101 ? 3.589 -5.642 -3.945 1.00 89.31 101 ALA A CA 1
ATOM 843 C C . ALA A 1 101 ? 4.714 -4.599 -3.854 1.00 89.31 101 ALA A C 1
ATOM 845 O O . ALA A 1 101 ? 4.574 -3.501 -4.397 1.00 89.31 101 ALA A O 1
ATOM 846 N N . LYS A 1 102 ? 5.822 -4.939 -3.185 1.00 91.44 102 LYS A N 1
ATOM 847 C CA . LYS A 1 102 ? 7.023 -4.104 -3.120 1.00 91.44 102 LYS A CA 1
ATOM 848 C C . LYS A 1 102 ? 7.711 -4.005 -4.484 1.00 91.44 102 LYS A C 1
ATOM 850 O O . LYS A 1 102 ? 7.982 -2.893 -4.917 1.00 91.44 102 LYS A O 1
ATOM 855 N N . GLU A 1 103 ? 7.906 -5.132 -5.163 1.00 92.50 103 GLU A N 1
ATOM 856 C CA . GLU A 1 103 ? 8.456 -5.204 -6.525 1.00 92.50 103 GLU A CA 1
ATOM 857 C C . GLU A 1 103 ? 7.663 -4.309 -7.496 1.00 92.50 103 GLU A C 1
ATOM 859 O O . GLU A 1 103 ? 8.227 -3.411 -8.119 1.00 92.50 103 GLU A O 1
ATOM 864 N N . TRP A 1 104 ? 6.331 -4.451 -7.531 1.00 92.50 104 TRP A N 1
ATOM 865 C CA . TRP A 1 104 ? 5.465 -3.579 -8.336 1.00 92.50 104 TRP A CA 1
ATOM 866 C C . TRP A 1 104 ? 5.629 -2.099 -7.992 1.00 92.50 104 TRP A C 1
ATOM 868 O O . TRP A 1 104 ? 5.671 -1.247 -8.878 1.00 92.50 104 TRP A O 1
ATOM 878 N N . LYS A 1 105 ? 5.687 -1.779 -6.695 1.00 91.94 105 LYS A N 1
ATOM 879 C CA . LYS A 1 105 ? 5.827 -0.398 -6.237 1.00 91.94 105 LYS A CA 1
ATOM 880 C C . LYS A 1 105 ? 7.126 0.220 -6.748 1.00 91.94 105 LYS A C 1
ATOM 882 O O . LYS A 1 105 ? 7.085 1.351 -7.209 1.00 91.94 105 LYS A O 1
ATOM 887 N N . GLU A 1 106 ? 8.241 -0.499 -6.676 1.00 94.69 106 GLU A N 1
ATOM 888 C CA . GLU A 1 106 ? 9.541 -0.006 -7.142 1.00 94.69 106 GLU A CA 1
ATOM 889 C C . GLU A 1 106 ? 9.528 0.273 -8.652 1.00 94.69 106 GLU A C 1
ATOM 891 O O . GLU A 1 106 ? 9.910 1.365 -9.070 1.00 94.69 106 GLU A O 1
ATOM 896 N N . ILE A 1 107 ? 8.983 -0.654 -9.450 1.00 94.44 107 ILE A N 1
ATOM 897 C CA . ILE A 1 107 ? 8.821 -0.486 -10.903 1.00 94.44 107 ILE A CA 1
ATOM 898 C C . ILE A 1 107 ? 7.930 0.725 -11.216 1.00 94.44 107 ILE A C 1
ATOM 900 O O . ILE A 1 107 ? 8.294 1.603 -11.999 1.00 94.44 107 ILE A O 1
ATOM 904 N N . HIS A 1 108 ? 6.758 0.804 -10.583 1.00 92.75 108 HIS A N 1
ATOM 905 C CA . HIS A 1 108 ? 5.815 1.899 -10.789 1.00 92.75 108 HIS A CA 1
ATOM 906 C C . HIS A 1 108 ? 6.410 3.254 -10.382 1.00 92.75 108 HIS A C 1
ATOM 908 O O . HIS A 1 108 ? 6.249 4.239 -11.104 1.00 92.75 108 HIS A O 1
ATOM 914 N N . ASP A 1 109 ? 7.076 3.325 -9.227 1.00 93.25 109 ASP A N 1
ATOM 915 C CA . ASP A 1 109 ? 7.674 4.561 -8.722 1.00 93.25 109 ASP A CA 1
ATOM 916 C C . ASP A 1 109 ? 8.786 5.050 -9.665 1.00 93.25 109 ASP A C 1
ATOM 918 O O . ASP A 1 109 ? 8.807 6.242 -9.979 1.00 93.25 109 ASP A O 1
ATOM 922 N N . TYR A 1 110 ? 9.608 4.145 -10.218 1.00 94.94 110 TYR A N 1
ATOM 923 C CA . TYR A 1 110 ? 10.591 4.475 -11.256 1.00 94.94 110 TYR A CA 1
ATOM 924 C C . TYR A 1 110 ? 9.938 5.155 -12.473 1.00 94.94 110 TYR A C 1
ATOM 926 O O . TYR A 1 110 ? 10.271 6.298 -12.799 1.00 94.94 110 TYR A O 1
ATOM 934 N N . PHE A 1 111 ? 8.957 4.509 -13.117 1.00 94.69 111 PHE A N 1
ATOM 935 C CA . PHE A 1 111 ? 8.313 5.064 -14.317 1.00 94.69 111 PHE A CA 1
ATOM 936 C C . PHE A 1 111 ? 7.553 6.360 -14.035 1.00 94.69 111 PHE A C 1
ATOM 938 O O . PHE A 1 111 ? 7.541 7.277 -14.863 1.00 94.69 111 PHE A O 1
ATOM 945 N N . ASN A 1 112 ? 6.930 6.464 -12.863 1.00 93.38 112 ASN A N 1
ATOM 946 C CA . ASN A 1 112 ? 6.227 7.665 -12.440 1.00 93.38 112 ASN A CA 1
ATOM 947 C C . ASN A 1 112 ? 7.196 8.841 -12.236 1.00 93.38 112 ASN A C 1
ATOM 949 O O . ASN A 1 112 ? 6.892 9.972 -12.618 1.00 93.38 112 ASN A O 1
ATOM 953 N N . ASP A 1 113 ? 8.373 8.593 -11.666 1.00 92.56 113 ASP A N 1
ATOM 954 C CA . ASP A 1 113 ? 9.376 9.627 -11.437 1.00 92.56 113 ASP A CA 1
ATOM 955 C C . ASP A 1 113 ? 10.069 10.074 -12.737 1.00 92.56 113 ASP A C 1
ATOM 957 O O . ASP A 1 113 ? 10.261 11.283 -12.921 1.00 92.56 113 ASP A O 1
ATOM 961 N N . VAL A 1 114 ? 10.325 9.150 -13.673 1.00 91.75 114 VAL A N 1
ATOM 962 C CA . VAL A 1 114 ? 10.763 9.472 -15.047 1.00 91.75 114 VAL A CA 1
ATOM 963 C C . VAL A 1 114 ? 9.707 10.325 -15.759 1.00 91.75 114 VAL A C 1
ATOM 965 O O . VAL A 1 114 ? 10.019 11.399 -16.275 1.00 91.75 114 VAL A O 1
ATOM 968 N N . SER A 1 115 ? 8.434 9.917 -15.712 1.00 90.31 115 SER A N 1
ATOM 969 C CA . SER A 1 115 ? 7.314 10.639 -16.346 1.00 90.31 115 SER A CA 1
ATOM 970 C C . SER A 1 115 ? 7.094 12.036 -15.762 1.00 90.31 115 SER A C 1
ATOM 972 O O . SER A 1 115 ? 6.622 12.948 -16.439 1.00 90.31 115 SER A O 1
ATOM 974 N N . HIS A 1 116 ? 7.429 12.227 -14.486 1.00 89.44 116 HIS A N 1
ATOM 975 C CA . HIS A 1 116 ? 7.358 13.522 -13.818 1.00 89.44 116 HIS A CA 1
ATOM 976 C C . HIS A 1 116 ? 8.639 14.357 -13.937 1.00 89.44 116 HIS A C 1
ATOM 978 O O . HIS A 1 116 ? 8.703 15.434 -13.331 1.00 89.44 116 HIS A O 1
ATOM 984 N N . HIS A 1 117 ? 9.641 13.897 -14.694 1.00 87.19 117 HIS A N 1
ATOM 985 C CA . HIS A 1 117 ? 10.948 14.547 -14.821 1.00 87.19 117 HIS A CA 1
ATOM 986 C C . HIS A 1 117 ? 11.534 14.907 -13.445 1.00 87.19 117 HIS A C 1
ATOM 988 O O . HIS A 1 117 ? 11.914 16.060 -13.182 1.00 87.19 117 HIS A O 1
ATOM 994 N N . ARG A 1 118 ? 11.470 13.951 -12.508 1.00 84.19 118 ARG A N 1
ATOM 995 C CA . ARG A 1 118 ? 12.031 14.091 -11.155 1.00 84.19 118 ARG A CA 1
ATOM 996 C C . ARG A 1 118 ? 13.494 13.679 -11.094 1.00 84.19 118 ARG A C 1
ATOM 998 O O . ARG A 1 118 ? 14.209 14.199 -10.245 1.00 84.19 118 ARG A O 1
ATOM 1005 N N . PHE A 1 119 ? 1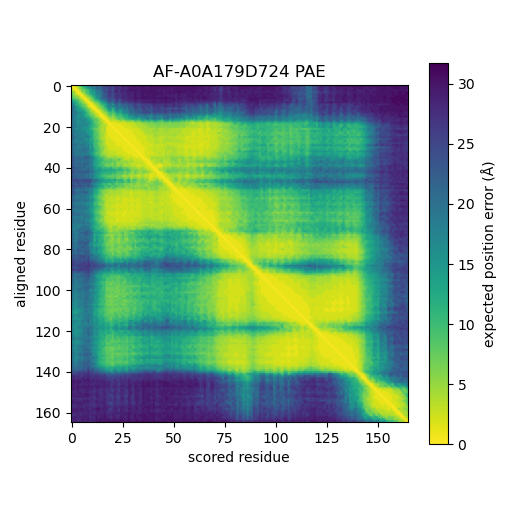3.924 12.808 -11.998 1.00 86.25 119 PHE A N 1
ATOM 1006 C CA . PHE A 1 119 ? 15.324 12.527 -12.278 1.00 86.25 119 PHE A CA 1
ATOM 1007 C C . PHE A 1 119 ? 15.476 12.155 -13.757 1.00 86.25 119 PHE A C 1
ATOM 1009 O O . PHE A 1 119 ? 14.504 11.742 -14.396 1.00 86.25 119 PHE A O 1
ATOM 1016 N N . ASP A 1 120 ? 16.688 12.314 -14.281 1.00 83.50 120 ASP A N 1
ATOM 1017 C CA . ASP A 1 120 ? 17.029 11.901 -15.638 1.00 83.50 120 ASP A CA 1
ATOM 1018 C C . ASP A 1 120 ? 17.510 10.450 -15.610 1.00 83.50 120 ASP A C 1
ATOM 1020 O O . ASP A 1 120 ? 18.456 10.114 -14.897 1.00 83.50 120 ASP A O 1
ATOM 1024 N N . SER A 1 121 ? 16.841 9.583 -16.369 1.00 89.38 121 SER A N 1
ATOM 1025 C CA . SER A 1 121 ? 17.299 8.215 -16.598 1.00 89.38 121 SER A CA 1
ATOM 1026 C C . SER A 1 121 ? 18.042 8.144 -17.920 1.00 89.38 121 SER A C 1
ATOM 1028 O O . SER A 1 121 ? 17.551 8.639 -18.935 1.00 89.38 121 SER A O 1
ATOM 1030 N N . ASP A 1 122 ? 19.186 7.468 -17.928 1.00 93.81 122 ASP A N 1
ATOM 1031 C CA . ASP A 1 122 ? 19.806 7.049 -19.178 1.00 93.81 122 ASP A CA 1
ATOM 1032 C C . ASP A 1 122 ? 19.050 5.866 -19.809 1.00 93.81 122 ASP A C 1
ATOM 1034 O O . ASP A 1 122 ? 18.161 5.252 -19.202 1.00 93.81 122 ASP A O 1
ATOM 1038 N N . PHE A 1 123 ? 19.400 5.582 -21.063 1.00 93.69 123 PHE A N 1
ATOM 1039 C CA . PHE A 1 123 ? 18.768 4.544 -21.868 1.00 93.69 123 PHE A CA 1
ATOM 1040 C C . PHE A 1 123 ? 18.996 3.128 -21.315 1.00 93.69 123 PHE A C 1
ATOM 1042 O O . PHE A 1 123 ? 18.082 2.306 -21.367 1.00 93.69 123 PHE A O 1
ATOM 1049 N N . ASP A 1 124 ? 20.183 2.836 -20.779 1.00 95.75 124 ASP A N 1
ATOM 1050 C CA . ASP A 1 124 ? 20.518 1.513 -20.233 1.00 95.75 124 ASP A CA 1
ATOM 1051 C C . ASP A 1 124 ? 19.684 1.212 -18.980 1.00 95.75 124 ASP A C 1
ATOM 1053 O O . ASP A 1 124 ? 19.045 0.165 -18.873 1.00 95.75 124 ASP A O 1
ATOM 1057 N N . THR A 1 125 ? 19.603 2.181 -18.070 1.00 94.44 125 THR A N 1
ATOM 1058 C CA . THR A 1 125 ? 18.785 2.112 -16.859 1.00 94.44 125 THR A CA 1
ATOM 1059 C C . THR A 1 125 ? 17.309 1.973 -17.210 1.00 94.44 125 THR A C 1
ATOM 1061 O O . THR A 1 125 ? 16.625 1.113 -16.657 1.00 94.44 125 THR A O 1
ATOM 1064 N N . PHE A 1 126 ? 16.818 2.770 -18.163 1.00 95.00 126 PHE A N 1
ATOM 1065 C CA . PHE A 1 126 ? 15.431 2.683 -18.617 1.00 95.00 126 PHE A CA 1
ATOM 1066 C C . PHE A 1 126 ? 15.100 1.318 -19.213 1.00 95.00 126 PHE A C 1
ATOM 1068 O O . PHE A 1 126 ? 14.073 0.735 -18.870 1.00 95.00 126 PHE A O 1
ATOM 1075 N N . SER A 1 127 ? 15.993 0.776 -20.041 1.00 95.94 127 SER A N 1
ATOM 1076 C CA . SER A 1 127 ? 15.808 -0.539 -20.657 1.00 95.94 127 SER A CA 1
ATOM 1077 C C . SER A 1 127 ? 15.742 -1.654 -19.610 1.00 95.94 127 SER A C 1
ATOM 1079 O O . SER A 1 127 ? 14.869 -2.509 -19.697 1.00 95.94 127 SER A O 1
ATOM 1081 N N . LYS A 1 128 ? 16.581 -1.607 -18.566 1.00 96.88 128 LYS A N 1
ATOM 1082 C CA . LYS A 1 128 ? 16.552 -2.587 -17.462 1.00 96.88 128 LYS A CA 1
ATOM 1083 C C . LYS A 1 128 ? 15.256 -2.540 -16.652 1.00 96.88 128 LYS A C 1
ATOM 1085 O O . LYS A 1 128 ? 14.736 -3.580 -16.259 1.00 96.88 128 LYS A O 1
ATOM 1090 N N . TRP A 1 129 ? 14.717 -1.347 -16.397 1.00 96.81 129 TRP A N 1
ATOM 1091 C CA . TRP A 1 129 ? 13.430 -1.206 -15.706 1.00 96.81 129 TRP A CA 1
ATOM 1092 C C . TRP A 1 129 ? 12.242 -1.615 -16.577 1.00 96.81 129 TRP A C 1
ATOM 1094 O O . TRP A 1 129 ? 11.257 -2.140 -16.056 1.00 96.81 129 TRP A O 1
ATOM 1104 N N . LEU A 1 130 ? 12.337 -1.406 -17.892 1.00 96.31 130 LEU A N 1
ATOM 1105 C CA . LEU A 1 130 ? 11.360 -1.915 -18.849 1.00 96.31 130 LEU A CA 1
ATOM 1106 C C . LEU A 1 130 ? 11.367 -3.443 -18.880 1.00 96.31 130 LEU A C 1
ATOM 1108 O O . LEU A 1 130 ? 10.313 -4.049 -18.732 1.00 96.31 130 LEU A O 1
ATOM 1112 N N . GLU A 1 131 ? 12.545 -4.057 -18.960 1.00 96.12 131 GLU A N 1
ATOM 1113 C 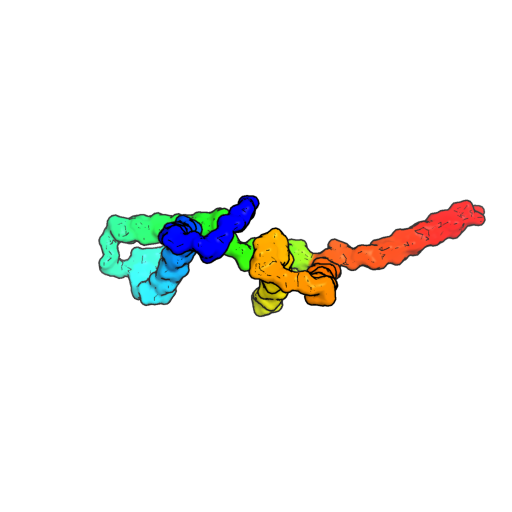CA . GLU A 1 131 ? 12.702 -5.510 -18.893 1.00 96.12 131 GLU A CA 1
ATOM 1114 C C . GLU A 1 131 ? 12.150 -6.073 -17.568 1.00 96.12 131 GLU A C 1
ATOM 1116 O O . GLU A 1 131 ? 11.406 -7.054 -17.564 1.00 96.12 131 GLU A O 1
ATOM 1121 N N . ALA A 1 132 ? 12.414 -5.410 -16.435 1.00 95.12 132 ALA A N 1
ATOM 1122 C CA . ALA A 1 132 ? 11.837 -5.792 -15.144 1.00 95.12 132 ALA A CA 1
ATOM 1123 C C . ALA A 1 132 ? 10.297 -5.732 -15.138 1.00 95.12 132 ALA A C 1
ATOM 1125 O O . ALA A 1 132 ? 9.649 -6.632 -14.601 1.00 95.12 132 ALA A O 1
ATOM 1126 N N . LEU A 1 133 ? 9.698 -4.701 -15.748 1.00 94.19 133 LEU A N 1
ATOM 1127 C CA . LEU A 1 133 ? 8.245 -4.602 -15.911 1.00 94.19 133 LEU A CA 1
ATOM 1128 C C . LEU A 1 133 ? 7.698 -5.725 -16.801 1.00 94.19 133 LEU A C 1
ATOM 1130 O O . LEU A 1 133 ? 6.672 -6.318 -16.473 1.00 94.19 133 LEU A O 1
ATOM 1134 N N . GLU A 1 134 ? 8.370 -6.023 -17.909 1.00 92.19 134 GLU A N 1
ATOM 1135 C CA . GLU A 1 134 ? 7.970 -7.086 -18.832 1.00 92.19 134 GLU A CA 1
ATOM 1136 C C . GLU A 1 134 ? 7.981 -8.454 -18.145 1.00 92.19 134 GLU A C 1
ATOM 1138 O O . GLU A 1 134 ? 6.955 -9.135 -18.152 1.00 92.19 134 GLU A O 1
ATOM 1143 N N . TYR A 1 135 ? 9.073 -8.829 -17.468 1.00 90.44 135 TYR A N 1
ATOM 1144 C CA . TYR A 1 135 ? 9.127 -10.076 -16.695 1.00 90.44 135 TYR A CA 1
ATOM 1145 C C . TYR A 1 135 ? 8.062 -10.119 -15.599 1.00 90.44 135 T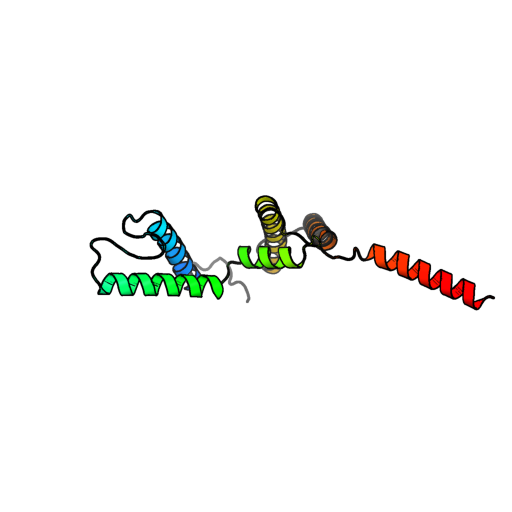YR A C 1
ATOM 1147 O O . TYR A 1 135 ? 7.391 -11.137 -15.424 1.00 90.44 135 TYR A O 1
ATOM 1155 N N . PHE A 1 136 ? 7.850 -9.003 -14.895 1.00 89.69 136 PHE A N 1
ATOM 1156 C CA . PHE A 1 136 ? 6.822 -8.915 -13.864 1.00 89.69 136 PHE A CA 1
ATOM 1157 C C . PHE A 1 136 ? 5.421 -9.237 -14.406 1.00 89.69 136 PHE A C 1
ATOM 1159 O O . PHE A 1 136 ? 4.647 -9.940 -13.749 1.00 89.69 136 PHE A O 1
ATOM 1166 N N . LEU A 1 137 ? 5.087 -8.727 -15.592 1.00 86.94 137 LEU A N 1
ATOM 1167 C CA . LEU A 1 137 ? 3.800 -8.954 -16.245 1.00 86.94 137 LEU A CA 1
ATOM 1168 C C . LEU A 1 137 ? 3.687 -10.366 -16.835 1.00 86.94 137 LEU A C 1
ATOM 1170 O O . LEU A 1 137 ? 2.667 -11.028 -16.642 1.00 86.94 137 LEU A O 1
ATOM 1174 N N . LEU A 1 138 ? 4.733 -10.846 -17.512 1.00 84.25 138 LEU A N 1
ATOM 1175 C CA . LEU A 1 138 ? 4.767 -12.175 -18.131 1.00 84.25 138 LEU A CA 1
ATOM 1176 C C . LEU A 1 138 ? 4.626 -13.307 -17.109 1.00 84.25 138 LEU A C 1
ATOM 1178 O O . LEU A 1 138 ? 3.961 -14.299 -17.392 1.00 84.25 138 LEU A O 1
ATOM 1182 N N . ASP A 1 139 ? 5.173 -13.139 -15.905 1.00 81.81 139 ASP A N 1
ATOM 1183 C CA . ASP A 1 139 ? 5.012 -14.098 -14.806 1.00 81.81 139 ASP A CA 1
ATOM 1184 C C . ASP A 1 139 ? 3.550 -14.268 -14.345 1.00 81.81 139 ASP A C 1
ATOM 1186 O O . ASP A 1 139 ? 3.239 -15.213 -13.617 1.00 81.81 139 ASP A O 1
ATOM 1190 N N . ARG A 1 140 ? 2.657 -13.340 -14.712 1.00 79.00 140 ARG A N 1
ATOM 1191 C CA . ARG A 1 140 ? 1.306 -13.211 -14.140 1.00 79.00 140 ARG A CA 1
ATOM 1192 C C . ARG A 1 140 ? 0.180 -13.309 -15.166 1.00 79.00 140 ARG A C 1
ATOM 1194 O O . ARG A 1 140 ? -0.939 -13.654 -14.807 1.00 79.00 140 ARG A O 1
ATOM 1201 N N . PHE A 1 141 ? 0.435 -13.060 -16.446 1.00 72.81 141 PHE A N 1
ATOM 1202 C CA . PHE A 1 141 ? -0.573 -13.321 -17.470 1.00 72.81 141 PHE A CA 1
ATOM 1203 C C . PHE A 1 141 ? -0.689 -14.830 -17.738 1.00 72.81 141 PHE A C 1
ATOM 1205 O O . PHE A 1 141 ? 0.237 -15.452 -18.256 1.00 72.81 141 PHE A O 1
ATOM 1212 N N . VAL A 1 142 ? -1.839 -15.415 -17.370 1.00 63.22 142 VAL A N 1
ATOM 1213 C CA . VAL A 1 142 ? -2.249 -16.766 -17.783 1.00 63.22 142 VAL A CA 1
ATOM 1214 C C . VAL A 1 142 ? -3.424 -16.697 -18.770 1.00 63.22 142 VAL A C 1
ATOM 1216 O O . VAL A 1 142 ? -4.356 -15.926 -18.529 1.00 63.22 142 VAL A O 1
ATOM 1219 N N . PRO A 1 143 ? -3.401 -17.501 -19.855 1.00 61.44 143 PRO A N 1
ATOM 1220 C CA . PRO A 1 143 ? -2.369 -18.484 -20.204 1.00 61.44 143 PRO A CA 1
ATOM 1221 C C . PRO A 1 143 ? -1.051 -17.797 -20.542 1.00 61.44 143 PRO A C 1
ATOM 1223 O O . PRO A 1 143 ? -1.052 -16.662 -21.021 1.00 61.44 143 PRO A O 1
ATOM 1226 N N . LYS A 1 144 ? 0.077 -18.475 -20.286 1.00 55.41 144 LYS A N 1
ATOM 1227 C CA . LYS A 1 144 ? 1.318 -18.095 -20.961 1.00 55.41 144 LYS A CA 1
ATOM 1228 C C . LYS A 1 144 ? 0.943 -18.078 -22.431 1.00 55.41 144 LYS A C 1
ATOM 1230 O O . LYS A 1 144 ? 0.600 -19.127 -22.961 1.00 55.41 144 LYS A O 1
ATOM 1235 N N . THR A 1 145 ? 0.951 -16.914 -23.064 1.00 53.88 145 THR A N 1
ATOM 1236 C CA . THR A 1 145 ? 0.512 -16.727 -24.457 1.00 53.88 145 THR A CA 1
ATOM 1237 C C . THR A 1 145 ? 1.144 -17.747 -25.415 1.00 53.88 145 THR A C 1
ATOM 1239 O O . THR A 1 145 ? 0.576 -18.070 -26.449 1.00 53.88 145 THR A O 1
ATOM 1242 N N . PHE A 1 146 ? 2.277 -18.334 -25.030 1.00 51.75 146 PHE A N 1
ATOM 1243 C CA . PHE A 1 146 ? 2.964 -19.425 -25.712 1.00 51.75 146 PHE A CA 1
ATOM 1244 C C . PHE A 1 146 ? 2.255 -20.795 -25.730 1.00 51.75 146 PHE A C 1
ATOM 1246 O O . PHE A 1 146 ? 2.442 -21.519 -26.708 1.00 51.75 146 PHE A O 1
ATOM 1253 N N . ASP A 1 147 ? 1.461 -21.174 -24.722 1.00 53.88 147 ASP A N 1
ATOM 1254 C CA . ASP A 1 147 ? 0.781 -22.484 -24.715 1.00 53.88 147 ASP A CA 1
ATOM 1255 C C . ASP A 1 147 ? -0.357 -22.526 -25.752 1.00 53.88 147 ASP A C 1
ATOM 1257 O O . ASP A 1 147 ? -0.538 -23.536 -26.435 1.00 53.88 147 ASP A O 1
ATOM 1261 N N . ASP A 1 148 ? -1.044 -21.399 -25.962 1.00 58.25 148 ASP A N 1
ATOM 1262 C CA . ASP A 1 148 ? -2.098 -21.277 -26.974 1.00 58.25 148 ASP A CA 1
ATOM 1263 C C . ASP A 1 148 ? -1.533 -21.303 -28.399 1.00 58.25 148 ASP A C 1
ATOM 1265 O O . ASP A 1 148 ? -2.153 -21.879 -29.287 1.00 58.25 148 ASP A O 1
ATOM 1269 N N . HIS A 1 149 ? -0.338 -20.751 -28.638 1.00 61.38 149 HIS A N 1
ATOM 1270 C CA . HIS A 1 149 ? 0.272 -20.774 -29.973 1.00 61.38 149 HIS A CA 1
ATOM 1271 C C . HIS A 1 149 ? 0.592 -22.191 -30.446 1.00 61.38 149 HIS A C 1
ATOM 1273 O O . HIS A 1 149 ? 0.300 -22.525 -31.589 1.00 61.38 149 HIS A O 1
ATOM 1279 N N . LYS A 1 150 ? 1.107 -23.052 -29.561 1.00 69.38 150 LYS A N 1
ATOM 1280 C CA . LYS A 1 150 ? 1.369 -24.451 -29.915 1.00 69.38 150 LYS A CA 1
ATOM 1281 C C . LYS A 1 150 ? 0.075 -25.217 -30.200 1.00 69.38 150 LYS A C 1
ATOM 1283 O O . LYS A 1 150 ? 0.029 -26.003 -31.137 1.00 69.38 150 LYS A O 1
ATOM 1288 N N . ILE A 1 151 ? -0.976 -24.965 -29.418 1.00 72.88 151 ILE A N 1
ATOM 1289 C CA . ILE A 1 151 ? -2.296 -25.570 -29.638 1.00 72.88 151 ILE A CA 1
ATOM 1290 C C . ILE A 1 151 ? -2.894 -25.084 -30.966 1.00 72.88 151 ILE A C 1
ATOM 1292 O O . ILE A 1 151 ? -3.433 -25.887 -31.722 1.00 72.88 151 ILE A O 1
ATOM 1296 N N . ILE A 1 152 ? -2.769 -23.792 -31.282 1.00 73.44 152 ILE A N 1
ATOM 1297 C CA . ILE A 1 152 ? -3.211 -23.216 -32.558 1.00 73.44 152 ILE A CA 1
ATOM 1298 C C . ILE A 1 152 ? -2.436 -23.836 -33.729 1.00 73.44 152 ILE A C 1
ATOM 1300 O O . ILE A 1 152 ? -3.061 -24.247 -34.704 1.00 73.44 152 ILE A O 1
ATOM 1304 N N . ASP A 1 153 ? -1.112 -23.965 -33.625 1.00 79.19 153 ASP A N 1
ATOM 1305 C CA . ASP A 1 153 ? -0.279 -24.594 -34.657 1.00 79.19 153 ASP A CA 1
ATOM 1306 C C . ASP A 1 153 ? -0.641 -26.074 -34.857 1.00 79.19 153 ASP A C 1
ATOM 1308 O O . ASP A 1 153 ? -0.736 -26.551 -35.991 1.00 79.19 153 ASP A O 1
ATOM 1312 N N . ASP A 1 154 ? -0.899 -26.799 -33.765 1.00 83.38 154 ASP A N 1
ATOM 1313 C CA . ASP A 1 154 ? -1.320 -28.198 -33.812 1.00 83.38 154 ASP A CA 1
ATOM 1314 C C . ASP A 1 154 ? -2.705 -28.348 -34.483 1.00 83.38 154 ASP A C 1
ATOM 1316 O O . ASP A 1 154 ? -2.868 -29.232 -35.328 1.00 83.38 154 ASP A O 1
ATOM 1320 N N . ILE A 1 155 ? -3.663 -27.453 -34.196 1.00 82.31 155 ILE A N 1
ATOM 1321 C CA . ILE A 1 155 ? -4.996 -27.414 -34.834 1.00 82.31 155 ILE A CA 1
ATOM 1322 C C . ILE A 1 155 ? -4.898 -27.071 -36.328 1.00 82.31 155 ILE A C 1
ATOM 1324 O O . ILE A 1 155 ? -5.580 -27.686 -37.150 1.00 82.31 155 ILE A O 1
ATOM 1328 N N . ILE A 1 156 ? -4.063 -26.095 -36.703 1.00 82.56 156 ILE A N 1
ATOM 1329 C CA . ILE A 1 156 ? -3.861 -25.713 -38.109 1.00 82.56 156 ILE A CA 1
ATOM 1330 C C . ILE A 1 156 ? -3.289 -26.897 -38.891 1.00 82.56 156 ILE A C 1
ATOM 1332 O O . ILE A 1 156 ? -3.806 -27.233 -39.956 1.00 82.56 156 ILE A O 1
ATOM 1336 N N . ARG A 1 157 ? -2.275 -27.575 -38.341 1.00 85.19 157 ARG A N 1
ATOM 1337 C CA . ARG A 1 157 ? -1.671 -28.756 -38.968 1.00 85.19 157 ARG A CA 1
ATOM 1338 C C . ARG A 1 157 ? -2.681 -29.890 -39.152 1.00 85.19 157 ARG A C 1
ATOM 1340 O O . ARG A 1 157 ? -2.744 -30.461 -40.236 1.00 85.19 157 ARG A O 1
ATOM 1347 N N . GLU A 1 158 ? -3.498 -30.186 -38.139 1.00 82.25 158 GLU A N 1
ATOM 1348 C CA . GLU A 1 158 ? -4.564 -31.195 -38.245 1.00 82.25 158 GLU A CA 1
ATOM 1349 C C . GLU A 1 158 ? -5.590 -30.827 -39.336 1.00 82.25 158 GLU A C 1
ATOM 1351 O O . GLU A 1 158 ? -6.018 -31.680 -40.117 1.00 82.25 158 GLU A O 1
ATOM 1356 N N . GLY A 1 159 ? -5.959 -29.548 -39.444 1.00 75.88 159 GLY A N 1
ATOM 1357 C CA . GLY A 1 159 ? -6.846 -29.056 -40.500 1.00 75.88 159 GLY A CA 1
ATOM 1358 C C . GLY A 1 159 ? -6.252 -29.189 -41.908 1.00 75.88 159 GLY A C 1
ATOM 1359 O O . GLY A 1 159 ? -6.953 -29.583 -42.841 1.00 75.88 159 GLY A O 1
ATOM 1360 N N . GLU A 1 160 ? -4.960 -28.904 -42.076 1.00 85.06 160 GLU A N 1
ATOM 1361 C CA . GLU A 1 160 ? -4.263 -29.019 -43.362 1.00 85.06 160 GLU A CA 1
ATOM 1362 C C . GLU A 1 160 ? -4.039 -30.470 -43.810 1.00 85.06 160 GLU A C 1
ATOM 1364 O O . GLU A 1 160 ? -4.048 -30.747 -45.013 1.00 85.06 160 GLU A O 1
ATOM 1369 N N . GLU A 1 161 ? -3.841 -31.395 -42.871 1.00 78.06 161 GLU A N 1
ATOM 1370 C CA . GLU A 1 161 ? -3.731 -32.830 -43.153 1.00 78.06 161 GLU A CA 1
ATOM 1371 C C . GLU A 1 161 ? -5.084 -33.417 -43.580 1.00 78.06 161 GLU A C 1
ATOM 1373 O O . GLU A 1 161 ? -5.155 -34.138 -44.577 1.00 78.06 161 GLU A O 1
ATOM 1378 N N . ASN A 1 162 ? -6.171 -33.033 -42.905 1.00 65.75 162 ASN A N 1
ATOM 1379 C CA . ASN A 1 162 ? -7.525 -33.483 -43.237 1.00 65.75 162 ASN A CA 1
ATOM 1380 C C . ASN A 1 162 ? -8.075 -32.883 -44.543 1.00 65.75 162 ASN A C 1
ATOM 1382 O 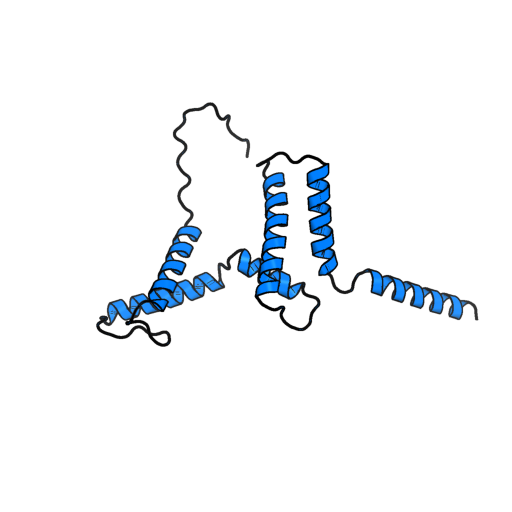O . ASN A 1 162 ? -8.914 -33.501 -45.190 1.00 65.75 162 ASN A O 1
ATOM 1386 N N . ALA A 1 163 ? -7.612 -31.700 -44.960 1.00 64.00 163 ALA A N 1
ATOM 1387 C CA . ALA A 1 163 ? -8.020 -31.074 -46.222 1.00 64.00 163 ALA A CA 1
ATOM 1388 C C . ALA A 1 163 ? -7.331 -31.669 -47.470 1.00 64.00 163 ALA A C 1
ATOM 1390 O O . ALA A 1 163 ? -7.702 -31.330 -48.595 1.00 64.00 163 ALA A O 1
ATOM 1391 N N . LYS A 1 164 ? -6.307 -32.516 -47.287 1.00 53.50 164 LYS A N 1
ATOM 1392 C CA . LYS A 1 164 ? -5.543 -33.168 -48.368 1.00 53.50 164 LYS A CA 1
ATOM 1393 C C . LYS A 1 164 ? -5.905 -34.648 -48.579 1.00 53.50 164 LYS A C 1
ATOM 1395 O O . LYS A 1 164 ? -5.323 -35.263 -49.475 1.00 53.50 164 LYS A O 1
ATOM 1400 N N . ALA A 1 165 ? -6.817 -35.202 -47.777 1.00 49.97 165 ALA A N 1
ATOM 1401 C CA . ALA A 1 165 ? -7.377 -36.551 -47.919 1.00 49.97 165 ALA A CA 1
ATOM 1402 C C . ALA A 1 165 ? -8.699 -36.523 -48.702 1.00 49.97 165 ALA A C 1
ATOM 1404 O O . ALA A 1 165 ? -8.939 -37.488 -49.464 1.00 49.97 165 ALA A O 1
#

Foldseek 3Di:
DDDDDPPDPDPPPDPPDDPLVVLVVVLVVLVVCLVPDPQHDPNAGHDPDDPVRRVVNNVSVVVSVVCCVVPPDPLRVLLVVQQVLAPDPDRDDPVVSNVLSVLVCVLVVVVVCCVVPVDDDDPVRVVVSVVSVVVSNCNRDPPNVVVVVVVVVVVVVVVVVVVVD

Organism: NCBI:txid999894